Protein AF-U1YGW4-F1 (afdb_monomer_lite)

Secondary structure (DSSP, 8-state):
--------------PPPPP---HHHHHHHHHHHT--SPPTTTTTTTS---TTSPPPGGG--SHHHHHHHHHHHHHHT-HHHHHHHHHHHHHHHHHHT--

Radius of gyration: 28.54 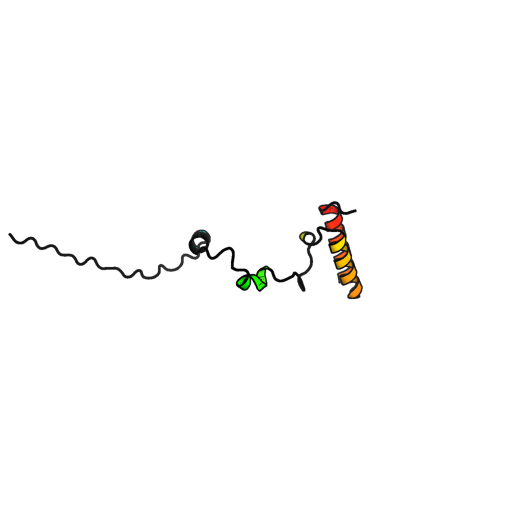Å; chains: 1; bounding box: 64×29×86 Å

pLDDT: mean 81.01, std 18.42, range [33.94, 97.5]

Structure (mmCIF, N/CA/C/O backbone):
data_AF-U1YGW4-F1
#
_entry.id   AF-U1YGW4-F1
#
loop_
_atom_site.group_PDB
_atom_site.id
_atom_site.type_symbol
_atom_site.label_atom_id
_atom_site.label_alt_id
_atom_site.label_comp_id
_atom_site.label_asym_id
_atom_site.label_entity_id
_atom_site.label_seq_id
_atom_site.pdbx_PDB_ins_code
_atom_site.Cartn_x
_atom_site.Cartn_y
_atom_site.Cartn_z
_atom_site.occupancy
_atom_site.B_iso_or_equiv
_atom_site.auth_seq_id
_atom_site.auth_comp_id
_atom_site.auth_asym_id
_atom_site.auth_atom_id
_atom_site.pdbx_PDB_model_num
ATOM 1 N N . MET A 1 1 ? 47.685 -12.733 -71.061 1.00 38.34 1 MET A N 1
ATOM 2 C CA . ME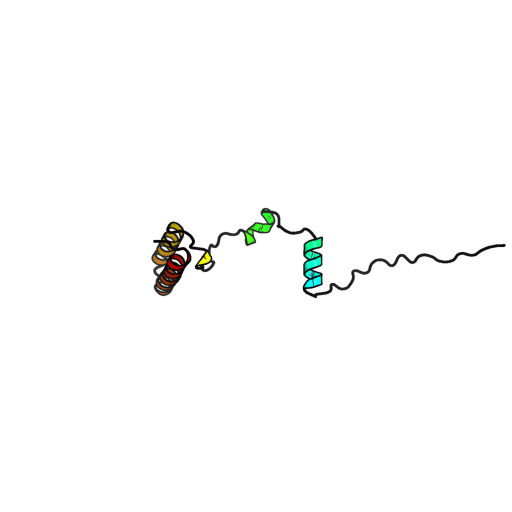T A 1 1 ? 47.969 -13.123 -69.661 1.00 38.34 1 MET A CA 1
ATOM 3 C C . MET A 1 1 ? 46.729 -12.770 -68.845 1.00 38.34 1 MET A C 1
ATOM 5 O O . MET A 1 1 ? 46.630 -11.671 -68.320 1.00 38.34 1 MET A O 1
ATOM 9 N N . ASN A 1 2 ? 45.718 -13.646 -68.852 1.00 33.94 2 ASN A N 1
ATOM 10 C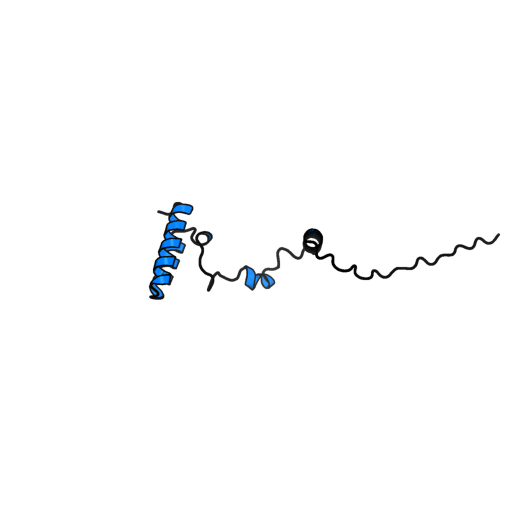 CA . ASN A 1 2 ? 44.358 -13.296 -68.420 1.00 33.94 2 ASN A CA 1
ATOM 11 C C . ASN A 1 2 ? 44.111 -13.850 -67.017 1.00 33.94 2 ASN A C 1
ATOM 13 O O . ASN A 1 2 ? 43.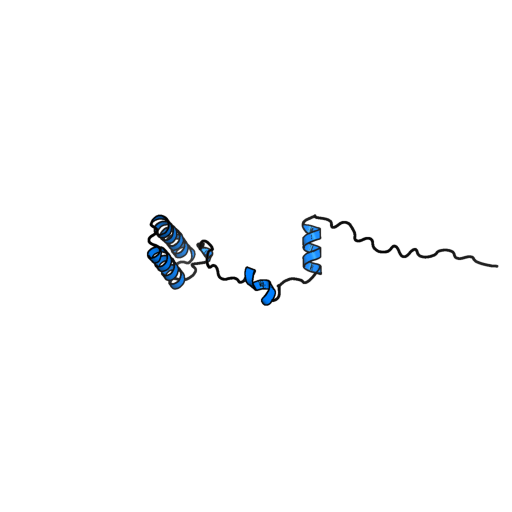817 -15.032 -66.846 1.00 33.94 2 ASN A O 1
ATOM 17 N N . LYS A 1 3 ? 44.270 -12.998 -66.001 1.00 44.91 3 LYS A N 1
ATOM 18 C CA . LYS A 1 3 ? 43.963 -13.361 -64.616 1.00 44.91 3 LYS A CA 1
ATOM 19 C C . LYS A 1 3 ? 42.447 -13.345 -64.414 1.00 44.91 3 LYS A C 1
ATOM 21 O O . LYS A 1 3 ? 41.847 -12.290 -64.242 1.00 44.91 3 LYS A O 1
ATOM 26 N N . LYS A 1 4 ? 41.850 -14.540 -64.409 1.00 43.91 4 LYS A N 1
ATOM 27 C CA . LYS A 1 4 ? 40.544 -14.799 -63.792 1.00 43.91 4 LYS A CA 1
ATOM 28 C C . LYS A 1 4 ? 40.610 -14.382 -62.319 1.00 43.91 4 LYS A C 1
ATOM 30 O O . LYS A 1 4 ? 41.463 -14.878 -61.588 1.00 43.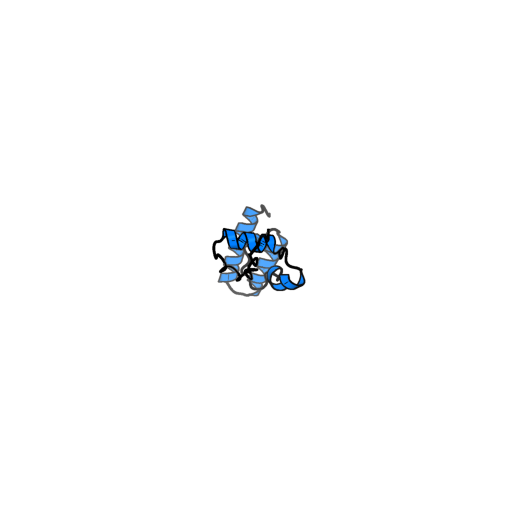91 4 LYS A O 1
ATOM 35 N N . LYS A 1 5 ? 39.684 -13.539 -61.870 1.00 43.88 5 LYS A N 1
ATOM 36 C CA . LYS A 1 5 ? 39.285 -13.493 -60.461 1.00 43.88 5 LYS A CA 1
ATOM 37 C C . LYS A 1 5 ? 37.794 -13.787 -60.384 1.00 43.88 5 LYS A C 1
ATOM 39 O O . LYS A 1 5 ? 36.961 -12.910 -60.565 1.00 43.88 5 LYS A O 1
ATOM 44 N N . ALA A 1 6 ? 37.495 -15.060 -60.149 1.00 44.00 6 ALA A N 1
ATOM 45 C CA . ALA A 1 6 ? 36.293 -15.438 -59.431 1.00 44.00 6 ALA A CA 1
ATOM 46 C C . ALA A 1 6 ? 36.443 -14.910 -57.997 1.00 44.00 6 ALA A C 1
ATOM 48 O O . ALA A 1 6 ? 37.502 -15.071 -57.396 1.00 44.00 6 ALA A O 1
ATOM 49 N N . ASN A 1 7 ? 35.432 -14.268 -57.438 1.00 41.34 7 ASN A N 1
ATOM 50 C CA . ASN A 1 7 ? 34.397 -15.007 -56.731 1.00 41.34 7 ASN A CA 1
ATOM 51 C C . ASN A 1 7 ? 33.367 -13.989 -56.247 1.00 41.34 7 ASN A C 1
ATOM 53 O O . ASN A 1 7 ? 33.682 -13.059 -55.507 1.00 41.34 7 ASN A O 1
ATOM 57 N N . THR A 1 8 ? 32.148 -14.169 -56.729 1.00 38.34 8 THR A N 1
ATOM 58 C CA . THR A 1 8 ? 30.918 -13.615 -56.182 1.00 38.34 8 THR A CA 1
ATOM 59 C C . THR A 1 8 ? 30.955 -13.713 -54.661 1.00 38.34 8 THR A C 1
ATOM 61 O O . THR A 1 8 ? 30.892 -14.808 -54.103 1.00 38.34 8 THR A O 1
ATOM 64 N N . SER A 1 9 ? 31.100 -12.564 -53.998 1.00 37.78 9 SER A N 1
ATOM 65 C CA . SER A 1 9 ? 30.853 -12.440 -52.567 1.00 37.78 9 SER A CA 1
ATOM 66 C C . SER A 1 9 ? 29.367 -12.696 -52.375 1.00 37.78 9 SER A C 1
ATOM 68 O O . SER A 1 9 ? 28.535 -11.821 -52.611 1.00 37.78 9 SER A O 1
ATOM 70 N N . THR A 1 10 ? 29.041 -13.949 -52.071 1.00 37.34 10 THR A N 1
ATOM 71 C CA . THR A 1 10 ? 27.727 -14.375 -51.620 1.00 37.34 10 THR A CA 1
ATOM 72 C C . THR A 1 10 ? 27.363 -13.499 -50.433 1.00 37.34 10 THR A C 1
ATOM 74 O O . THR A 1 10 ? 27.814 -13.738 -49.312 1.00 37.34 10 THR A O 1
ATOM 77 N N . GLN A 1 11 ? 26.567 -12.460 -50.693 1.00 41.75 11 GLN A N 1
ATOM 78 C CA . GLN A 1 11 ? 25.793 -11.779 -49.672 1.00 41.75 11 GLN A CA 1
ATOM 79 C C . GLN A 1 11 ? 24.892 -12.849 -49.061 1.00 41.75 11 GLN A C 1
ATOM 81 O O . GLN A 1 11 ? 23.827 -13.170 -49.582 1.00 41.75 11 GLN A O 1
ATOM 86 N N . LYS A 1 12 ? 25.370 -13.472 -47.981 1.00 44.19 12 LYS A N 1
ATOM 87 C CA . LYS A 1 12 ? 24.508 -14.199 -47.064 1.00 44.19 12 LYS A CA 1
ATOM 88 C C . LYS A 1 12 ? 23.569 -13.146 -46.495 1.00 44.19 12 LYS A C 1
ATOM 90 O O . LYS A 1 12 ? 23.977 -12.338 -45.668 1.00 44.19 12 LYS A O 1
ATOM 95 N N . THR A 1 13 ? 22.335 -13.136 -46.982 1.00 44.56 13 THR A N 1
ATOM 96 C CA . THR A 1 13 ? 21.192 -12.576 -46.264 1.00 44.56 13 THR A CA 1
ATOM 97 C C . THR A 1 13 ? 21.327 -12.957 -44.788 1.00 44.56 13 THR A C 1
ATOM 99 O O . THR A 1 13 ? 21.508 -14.152 -44.517 1.00 44.56 13 THR A O 1
ATOM 102 N N . PRO A 1 14 ? 21.296 -12.005 -43.838 1.00 50.69 14 PRO A N 1
ATOM 103 C CA . PRO A 1 14 ? 21.323 -12.356 -42.434 1.00 50.69 14 PRO A CA 1
ATOM 104 C C . PRO A 1 14 ? 19.994 -13.047 -42.142 1.00 50.69 14 PRO A C 1
ATOM 106 O O . PRO A 1 14 ? 18.952 -12.416 -42.007 1.00 50.69 14 PRO A O 1
ATOM 109 N N . VAL A 1 15 ? 20.020 -14.377 -42.119 1.00 52.66 15 VAL A N 1
ATOM 110 C CA . VAL A 1 15 ? 19.000 -15.155 -41.425 1.00 52.66 15 VAL A CA 1
ATOM 111 C C . VAL A 1 15 ? 18.972 -14.621 -39.993 1.00 52.66 15 VAL A C 1
ATOM 113 O O . VAL A 1 15 ? 20.046 -14.568 -39.382 1.00 52.66 15 VAL A O 1
ATOM 116 N N . PRO A 1 16 ? 17.820 -14.171 -39.461 1.00 57.66 16 PRO A N 1
ATOM 117 C CA . PRO A 1 16 ? 17.770 -13.715 -38.083 1.00 57.66 16 PRO A CA 1
ATOM 118 C C . PRO A 1 16 ? 18.258 -14.874 -37.217 1.00 57.66 16 PRO A C 1
ATOM 120 O O . PRO A 1 16 ? 17.708 -15.979 -37.262 1.00 57.66 16 PRO A O 1
ATOM 123 N N . ALA A 1 17 ? 19.376 -14.651 -36.524 1.00 64.06 17 ALA A N 1
ATOM 124 C CA . ALA A 1 17 ? 19.940 -15.630 -35.617 1.00 64.06 17 ALA A CA 1
ATOM 125 C C . ALA A 1 17 ? 18.841 -16.026 -34.629 1.00 64.06 17 ALA A C 1
ATOM 127 O O . ALA A 1 17 ? 18.122 -15.164 -34.123 1.00 64.06 17 ALA A O 1
ATOM 128 N N . LYS A 1 18 ? 18.678 -17.332 -34.394 1.00 68.00 18 LYS A N 1
ATOM 129 C CA . LYS A 1 18 ? 17.708 -17.837 -33.419 1.00 68.00 18 LYS A CA 1
ATOM 130 C C . LYS A 1 18 ? 17.930 -17.075 -32.103 1.00 68.00 18 LYS A C 1
ATOM 132 O O . LYS A 1 18 ? 19.068 -17.092 -31.623 1.00 68.00 18 LYS A O 1
ATOM 137 N N . PRO A 1 19 ? 16.908 -16.395 -31.552 1.00 67.38 19 PRO A N 1
ATOM 138 C CA . PRO A 1 19 ? 17.091 -15.581 -30.364 1.00 67.38 19 PRO A CA 1
ATOM 139 C C . PRO A 1 19 ? 17.656 -16.464 -29.255 1.00 67.38 19 PRO A C 1
ATOM 141 O O . PRO A 1 19 ? 17.137 -17.541 -28.949 1.00 67.38 19 PRO A O 1
ATOM 144 N N . SER A 1 20 ? 18.796 -16.044 -28.718 1.00 69.69 20 SER A N 1
ATOM 145 C CA . SER A 1 20 ? 19.409 -16.724 -27.588 1.00 69.69 20 SER A CA 1
ATOM 146 C C . SER A 1 20 ? 18.634 -16.300 -26.350 1.00 69.69 20 SER A C 1
ATOM 148 O O . SER A 1 20 ? 18.777 -15.176 -25.890 1.00 69.69 20 SER A O 1
ATOM 150 N N . HIS A 1 21 ? 17.803 -17.188 -25.807 1.00 79.94 21 HIS A N 1
ATOM 151 C CA . HIS A 1 21 ? 17.018 -16.929 -24.591 1.00 79.94 21 HIS A CA 1
ATOM 152 C C . HIS A 1 21 ? 17.866 -17.012 -23.309 1.00 79.94 21 HIS A C 1
ATOM 154 O O . HIS A 1 21 ? 17.394 -17.453 -22.264 1.00 79.94 21 HIS A O 1
ATOM 160 N N . THR A 1 22 ? 19.144 -16.644 -23.385 1.00 90.50 22 THR A N 1
ATOM 161 C CA . THR A 1 22 ? 19.983 -16.498 -22.198 1.00 90.50 22 THR A CA 1
ATOM 162 C C . THR A 1 22 ? 19.723 -15.120 -21.604 1.00 90.50 22 THR A C 1
ATOM 164 O O . THR A 1 22 ? 19.586 -14.143 -22.337 1.00 90.50 22 THR A O 1
ATOM 167 N N . LEU A 1 23 ? 19.672 -15.023 -20.273 1.00 90.38 23 LEU A N 1
ATOM 168 C CA . LEU A 1 23 ? 19.405 -13.759 -19.577 1.00 90.38 23 LEU A CA 1
ATOM 169 C C . LEU A 1 23 ? 20.326 -12.628 -20.066 1.00 90.38 23 LEU A C 1
ATOM 171 O O . LEU A 1 23 ? 19.864 -11.527 -20.331 1.00 90.38 23 LEU A O 1
ATOM 175 N N . ALA A 1 24 ? 21.616 -12.924 -20.248 1.00 91.50 24 ALA A N 1
ATOM 176 C CA . ALA A 1 24 ? 22.605 -11.955 -20.715 1.00 91.50 24 ALA A CA 1
ATOM 177 C C . ALA A 1 24 ? 22.331 -11.449 -22.142 1.00 91.50 24 ALA A C 1
ATOM 179 O O . ALA A 1 24 ? 22.488 -10.262 -22.404 1.00 91.50 24 ALA A O 1
ATOM 180 N N . ALA A 1 25 ? 21.909 -12.326 -23.059 1.00 89.19 25 ALA A N 1
ATOM 181 C CA . ALA A 1 25 ? 21.571 -11.912 -24.419 1.00 89.19 25 ALA A CA 1
ATOM 182 C C . ALA A 1 25 ? 20.275 -11.088 -24.455 1.00 89.19 25 ALA A C 1
ATOM 184 O O . ALA A 1 25 ? 20.210 -10.110 -25.189 1.00 89.19 25 ALA A O 1
ATOM 185 N N . LEU A 1 26 ? 19.280 -11.439 -23.631 1.00 90.12 26 LEU A N 1
ATOM 186 C CA . LEU A 1 26 ? 18.035 -10.674 -23.500 1.00 90.12 26 LEU A CA 1
ATOM 187 C C . LEU A 1 26 ? 18.278 -9.281 -22.896 1.00 90.12 26 LEU A C 1
ATOM 189 O O . LEU A 1 26 ? 17.710 -8.306 -23.370 1.00 90.12 26 LEU A O 1
ATOM 193 N N . LEU A 1 27 ? 19.151 -9.171 -21.888 1.00 89.00 27 LEU A N 1
ATOM 194 C CA . LEU A 1 27 ? 19.530 -7.883 -21.296 1.00 89.00 27 LEU A CA 1
ATOM 195 C C . LEU A 1 27 ? 20.279 -6.993 -22.295 1.00 89.00 27 LEU A C 1
ATOM 197 O O . LEU A 1 27 ? 19.936 -5.825 -22.434 1.00 89.00 27 LEU A O 1
ATOM 201 N N . ALA A 1 28 ? 21.247 -7.550 -23.029 1.00 89.50 28 ALA A N 1
ATOM 202 C CA . ALA A 1 28 ? 21.992 -6.803 -24.041 1.00 89.50 28 ALA A CA 1
ATOM 203 C C . ALA A 1 28 ? 21.090 -6.299 -25.183 1.00 89.50 28 ALA A C 1
ATOM 205 O O . ALA A 1 28 ? 21.293 -5.195 -25.681 1.00 89.50 28 ALA A O 1
ATOM 206 N N . ASP A 1 29 ? 20.088 -7.088 -25.583 1.00 86.38 29 ASP A N 1
ATOM 207 C CA . ASP A 1 29 ? 19.094 -6.686 -26.585 1.00 86.38 29 ASP A CA 1
ATOM 208 C C . ASP A 1 29 ? 18.205 -5.538 -26.075 1.00 86.38 29 ASP A C 1
ATOM 210 O O . ASP A 1 29 ? 17.999 -4.552 -26.780 1.00 86.38 29 ASP A O 1
ATOM 214 N N . VAL A 1 30 ? 17.762 -5.601 -24.813 1.00 86.81 30 VAL A N 1
ATOM 215 C CA . VAL A 1 30 ? 16.995 -4.518 -24.172 1.00 86.81 30 VAL A CA 1
ATOM 216 C C . VAL A 1 30 ? 17.825 -3.237 -24.058 1.00 86.81 30 VAL A C 1
ATOM 218 O O . VAL A 1 30 ? 17.337 -2.170 -24.428 1.00 86.81 30 VAL A O 1
ATOM 221 N N . GLU A 1 31 ? 19.077 -3.321 -23.607 1.00 86.44 31 GLU A N 1
ATOM 222 C CA . GLU A 1 31 ? 19.983 -2.166 -23.533 1.00 86.44 31 GLU A CA 1
ATOM 223 C C . GLU A 1 31 ? 20.232 -1.550 -24.917 1.00 86.44 31 GLU A C 1
ATOM 225 O O . GLU A 1 31 ? 20.182 -0.329 -25.071 1.00 86.44 31 GLU A O 1
ATOM 230 N N . ALA A 1 32 ? 20.438 -2.387 -25.938 1.00 87.62 32 ALA A N 1
ATOM 231 C CA . ALA A 1 32 ? 20.639 -1.939 -27.313 1.00 87.62 32 ALA A CA 1
ATOM 232 C C . ALA A 1 32 ? 19.372 -1.340 -27.943 1.00 87.62 32 ALA A C 1
ATOM 234 O O . ALA A 1 32 ? 19.477 -0.440 -28.777 1.00 87.62 32 ALA A O 1
ATOM 235 N N . SER A 1 33 ? 18.184 -1.812 -27.552 1.00 84.06 33 SER A N 1
ATOM 236 C CA . SER A 1 33 ? 16.906 -1.298 -28.056 1.00 84.06 33 SER A CA 1
ATOM 237 C C . SER A 1 33 ? 16.635 0.148 -27.634 1.00 84.06 33 SER A C 1
ATOM 239 O O . SER A 1 33 ? 15.871 0.843 -28.301 1.00 84.06 33 SER A O 1
ATOM 241 N N . GLY A 1 34 ? 17.235 0.602 -26.524 1.00 79.75 34 GLY A N 1
ATOM 242 C CA . GLY A 1 34 ? 16.972 1.924 -25.955 1.00 79.75 34 GLY A CA 1
ATOM 243 C C . GLY A 1 34 ? 15.506 2.140 -25.558 1.00 79.75 34 GLY A C 1
ATOM 244 O O . GLY A 1 34 ? 15.098 3.278 -25.355 1.00 79.75 34 GLY A O 1
ATOM 245 N N . ALA A 1 35 ? 14.713 1.066 -25.451 1.00 81.69 35 ALA A N 1
ATOM 246 C CA . ALA A 1 35 ? 13.275 1.120 -25.197 1.00 81.69 35 ALA A CA 1
ATOM 247 C C . ALA A 1 35 ? 12.914 1.604 -23.779 1.00 81.69 35 ALA A C 1
ATOM 249 O O . ALA A 1 35 ? 11.741 1.820 -23.487 1.00 81.69 35 ALA A O 1
ATOM 250 N N . TYR A 1 36 ? 13.905 1.777 -22.894 1.00 79.44 36 TYR A N 1
ATOM 251 C CA . TYR A 1 36 ? 13.706 2.250 -21.528 1.00 79.44 36 TYR A CA 1
ATOM 252 C C . TYR A 1 36 ? 14.483 3.547 -21.232 1.00 79.44 36 TYR A C 1
ATOM 254 O O . TYR A 1 36 ? 15.643 3.669 -21.630 1.00 79.44 36 TYR A O 1
ATOM 262 N N . PRO A 1 37 ? 13.889 4.484 -20.464 1.00 81.94 37 PRO A N 1
ATOM 263 C CA . PRO A 1 37 ? 12.559 4.385 -19.859 1.00 81.94 37 PRO A CA 1
ATOM 264 C C . PRO A 1 37 ? 11.436 4.539 -20.897 1.00 81.94 37 PRO A C 1
ATOM 266 O O . PRO A 1 37 ? 11.550 5.337 -21.822 1.00 81.94 37 PRO A O 1
ATOM 269 N N . LEU A 1 38 ? 10.355 3.776 -20.714 1.00 85.56 38 LEU A N 1
ATOM 270 C CA . LEU A 1 38 ? 9.165 3.856 -21.565 1.00 85.56 38 LEU A CA 1
ATOM 271 C C . LEU A 1 38 ? 8.586 5.285 -21.550 1.00 85.56 38 LEU A C 1
ATOM 273 O O . LEU A 1 38 ? 8.686 5.968 -20.519 1.00 85.56 38 LEU A O 1
ATOM 277 N N . PRO A 1 39 ? 7.978 5.750 -22.654 1.00 87.12 39 PRO A N 1
ATOM 278 C CA . PRO A 1 39 ? 7.289 7.034 -22.675 1.00 87.12 39 PRO A CA 1
ATOM 279 C C . PRO A 1 39 ? 6.080 7.021 -21.715 1.00 87.12 39 PRO A C 1
ATOM 281 O O . PRO A 1 39 ? 5.519 5.951 -21.464 1.00 87.12 39 PRO A O 1
ATOM 284 N N . PRO A 1 40 ? 5.670 8.177 -21.152 1.00 82.50 40 PRO A N 1
ATOM 285 C CA . PRO A 1 40 ? 4.590 8.258 -20.161 1.00 82.50 40 PRO A CA 1
ATOM 286 C C . PRO A 1 40 ? 3.288 7.569 -20.588 1.00 82.50 40 PRO A C 1
ATOM 288 O O . PRO A 1 40 ? 2.621 6.947 -19.768 1.00 82.50 40 PRO A O 1
ATOM 291 N N . GLU A 1 41 ? 2.953 7.633 -21.875 1.00 84.81 41 GLU A N 1
ATOM 292 C CA . GLU A 1 41 ? 1.747 7.039 -22.453 1.00 84.81 41 GLU A CA 1
ATOM 293 C C . GLU A 1 41 ? 1.768 5.502 -22.386 1.00 84.81 41 GLU A C 1
ATOM 295 O O . GLU A 1 41 ? 0.743 4.869 -22.152 1.00 84.81 41 GLU A O 1
ATOM 300 N N . GLU A 1 42 ? 2.942 4.885 -22.533 1.00 87.81 42 GLU A N 1
ATOM 301 C CA . GLU A 1 42 ? 3.122 3.428 -22.425 1.00 87.81 42 GLU A CA 1
ATOM 302 C C . GLU A 1 42 ? 3.334 2.975 -20.976 1.00 87.81 42 GLU A C 1
ATOM 304 O O . GLU A 1 42 ? 3.288 1.781 -20.663 1.00 87.81 42 GLU A O 1
ATOM 309 N N . ARG A 1 43 ? 3.541 3.933 -20.069 1.00 88.69 43 ARG A N 1
ATOM 310 C CA . ARG A 1 43 ? 3.701 3.692 -18.638 1.00 88.69 43 ARG A CA 1
ATOM 311 C C . ARG A 1 43 ? 2.398 3.760 -17.860 1.00 88.69 43 ARG A C 1
ATOM 313 O O . ARG A 1 43 ? 2.455 3.577 -16.652 1.00 88.69 43 ARG A O 1
ATOM 320 N N . GLU A 1 44 ? 1.238 3.927 -18.497 1.00 81.25 44 GLU A N 1
ATOM 321 C CA . GLU A 1 44 ? -0.049 4.039 -17.790 1.00 81.25 44 GLU A CA 1
ATOM 322 C C . GLU A 1 44 ? -0.264 2.912 -16.762 1.00 81.25 44 GLU A C 1
ATOM 324 O O . GLU A 1 44 ? -0.677 3.178 -15.641 1.00 81.25 44 GLU A O 1
ATOM 329 N N . TRP A 1 45 ? 0.099 1.665 -17.088 1.00 79.81 45 TRP A N 1
ATOM 330 C CA . TRP A 1 45 ? -0.016 0.518 -16.171 1.00 79.81 45 TRP A CA 1
ATOM 331 C C . TRP A 1 45 ? 1.087 0.442 -15.105 1.00 79.81 45 TRP A C 1
ATOM 333 O O . TRP A 1 45 ? 0.874 -0.121 -14.027 1.00 79.81 45 TRP A O 1
ATOM 343 N N . VAL A 1 46 ? 2.269 0.981 -15.414 1.00 82.75 46 VAL A N 1
ATOM 344 C CA . VAL A 1 46 ? 3.432 1.025 -14.513 1.00 82.75 46 VAL A CA 1
ATOM 345 C C . VAL A 1 46 ? 3.249 2.126 -13.471 1.00 82.75 46 VAL A C 1
ATOM 347 O O . VAL A 1 46 ? 3.480 1.893 -12.290 1.00 82.75 46 VAL A O 1
ATOM 350 N N . ASP A 1 47 ? 2.779 3.291 -13.910 1.00 84.69 47 ASP A N 1
ATOM 351 C CA . ASP A 1 47 ? 2.493 4.465 -13.087 1.00 84.69 47 ASP A CA 1
ATOM 352 C C . ASP A 1 47 ? 1.036 4.464 -12.574 1.00 84.69 47 ASP A C 1
ATOM 354 O O . ASP A 1 47 ? 0.608 5.404 -11.899 1.00 84.69 47 ASP A O 1
ATOM 358 N N . ALA A 1 48 ? 0.267 3.405 -12.870 1.00 82.00 48 ALA A N 1
ATOM 359 C CA . ALA A 1 48 ? -1.098 3.246 -12.391 1.00 82.00 48 ALA A CA 1
ATOM 360 C C . ALA A 1 48 ? -1.130 3.321 -10.857 1.00 82.00 48 ALA A C 1
ATOM 362 O O . ALA A 1 48 ? -0.361 2.608 -10.194 1.00 82.00 48 ALA A O 1
ATOM 363 N N . PRO A 1 49 ? -2.056 4.113 -10.283 1.00 70.69 49 PRO A N 1
ATOM 364 C CA . PRO A 1 49 ? -2.170 4.262 -8.841 1.00 70.69 49 PRO A CA 1
ATOM 365 C C . PRO A 1 49 ? -2.363 2.898 -8.174 1.00 70.69 49 PRO A C 1
ATOM 367 O O . PRO A 1 49 ? -2.937 1.976 -8.754 1.00 70.69 49 PRO A O 1
ATOM 370 N N . ALA A 1 50 ? -1.912 2.762 -6.927 1.00 70.81 50 ALA A N 1
ATOM 371 C CA . ALA A 1 50 ? -1.984 1.511 -6.168 1.00 70.81 50 ALA A CA 1
ATOM 372 C C . ALA A 1 50 ? -3.420 1.061 -5.803 1.00 70.81 50 ALA A C 1
ATOM 374 O O . ALA A 1 50 ? -3.598 0.173 -4.978 1.00 70.81 50 ALA A O 1
ATOM 375 N N . VAL A 1 51 ? -4.455 1.647 -6.414 1.00 66.75 51 VAL A N 1
ATOM 376 C CA . VAL A 1 51 ? -5.858 1.281 -6.200 1.00 66.75 51 VAL A CA 1
ATOM 377 C C . VAL A 1 51 ? -6.056 -0.206 -6.508 1.00 66.75 51 VAL A C 1
ATOM 379 O O . VAL A 1 51 ? -5.774 -0.664 -7.613 1.00 66.75 51 VAL A O 1
ATOM 382 N N . GLY A 1 52 ? -6.539 -0.960 -5.516 1.00 68.69 52 GLY A N 1
ATOM 383 C CA . GLY A 1 52 ? -6.764 -2.407 -5.619 1.00 68.69 52 GLY A CA 1
ATOM 384 C C . GLY A 1 52 ? -5.517 -3.275 -5.416 1.00 68.69 52 GLY A C 1
ATOM 385 O O . GLY A 1 52 ? -5.608 -4.492 -5.561 1.00 68.69 52 GLY A O 1
ATOM 386 N N . ARG A 1 53 ? -4.364 -2.679 -5.086 1.00 76.38 53 ARG A N 1
ATOM 387 C CA . ARG A 1 53 ? -3.178 -3.400 -4.608 1.00 76.38 53 ARG A CA 1
ATOM 388 C C . ARG A 1 53 ? -3.195 -3.395 -3.078 1.00 76.38 53 ARG A C 1
ATOM 390 O O . ARG A 1 53 ? -3.545 -2.380 -2.479 1.00 76.38 53 ARG A O 1
ATOM 397 N N . GLU A 1 54 ? -2.810 -4.510 -2.461 1.00 78.31 54 GLU A N 1
ATOM 398 C CA . GLU A 1 54 ? -2.570 -4.549 -1.013 1.00 78.31 54 GLU A CA 1
ATOM 399 C C . GLU A 1 54 ? -1.464 -3.544 -0.673 1.00 78.31 54 GLU A C 1
ATOM 401 O O . GLU A 1 54 ? -0.386 -3.586 -1.273 1.00 78.31 54 GLU A O 1
ATOM 406 N N . LEU A 1 55 ? -1.741 -2.620 0.249 1.00 82.94 55 LEU A N 1
ATOM 407 C CA . LEU A 1 55 ? -0.767 -1.610 0.657 1.00 82.94 55 LEU A CA 1
ATOM 408 C C . LEU A 1 55 ? 0.302 -2.246 1.541 1.00 82.94 55 LEU A C 1
ATOM 410 O O . LEU A 1 55 ? -0.003 -2.888 2.548 1.00 82.94 55 LEU A O 1
ATOM 414 N N . LEU A 1 56 ? 1.565 -2.039 1.173 1.00 86.69 56 LEU A N 1
ATOM 415 C CA . LEU A 1 56 ? 2.703 -2.545 1.923 1.00 86.69 56 LEU A CA 1
ATOM 416 C C . LEU A 1 56 ? 3.208 -1.498 2.912 1.00 86.69 56 LEU A C 1
ATOM 418 O O . LEU A 1 56 ? 2.883 -0.311 2.850 1.00 86.69 56 LEU A O 1
ATOM 422 N N . VAL A 1 57 ? 4.077 -1.940 3.822 1.00 90.88 57 VAL A N 1
ATOM 423 C CA . VAL A 1 57 ? 4.770 -1.043 4.752 1.00 90.88 57 VAL A CA 1
ATOM 424 C C . VAL A 1 57 ? 5.492 0.066 3.981 1.00 90.88 57 VAL A C 1
ATOM 426 O O . VAL A 1 57 ? 5.463 1.217 4.405 1.00 90.88 57 VAL A O 1
ATOM 429 N N . GLU A 1 58 ? 6.100 -0.266 2.841 1.00 89.12 58 GLU A N 1
ATOM 430 C CA . GLU A 1 58 ? 6.859 0.639 1.977 1.00 89.12 58 GLU A CA 1
ATOM 431 C C . GLU A 1 58 ? 6.062 1.838 1.448 1.00 89.12 58 GLU A C 1
ATOM 433 O O . GLU A 1 58 ? 6.660 2.887 1.185 1.00 89.12 58 GLU A O 1
ATOM 438 N N . ASP A 1 59 ? 4.741 1.693 1.337 1.00 88.12 59 ASP A N 1
ATOM 439 C CA . ASP A 1 59 ? 3.827 2.703 0.802 1.00 88.12 59 ASP A CA 1
ATOM 440 C C . ASP A 1 59 ? 3.367 3.709 1.880 1.00 88.12 59 ASP A C 1
ATOM 442 O O . ASP A 1 59 ? 2.857 4.786 1.571 1.00 88.12 59 ASP A O 1
ATOM 446 N N . LEU A 1 60 ? 3.590 3.406 3.167 1.00 93.00 60 LEU A N 1
ATOM 447 C CA . LEU A 1 60 ? 3.099 4.172 4.322 1.00 93.00 60 LEU A CA 1
ATOM 448 C C . LEU A 1 60 ? 4.188 5.047 4.970 1.00 93.00 60 LEU A C 1
ATOM 450 O O . LEU A 1 60 ? 4.453 4.982 6.172 1.00 93.00 60 LEU A O 1
ATOM 454 N N . GLN A 1 61 ? 4.834 5.892 4.167 1.00 94.19 61 GLN A N 1
ATOM 455 C CA . GLN A 1 61 ? 6.005 6.685 4.586 1.00 94.19 61 GLN A CA 1
ATOM 456 C C . GLN A 1 61 ? 5.665 7.964 5.368 1.00 94.19 61 GLN A C 1
ATOM 458 O O . GLN A 1 61 ? 6.565 8.675 5.820 1.00 94.19 61 GLN A O 1
ATOM 463 N N . SER A 1 62 ? 4.380 8.284 5.529 1.00 94.44 62 SER A N 1
ATOM 464 C CA . SER A 1 62 ? 3.911 9.490 6.211 1.00 94.44 62 SER A CA 1
ATOM 465 C C . SER A 1 62 ? 2.747 9.192 7.158 1.00 94.44 62 SER A C 1
ATOM 467 O O . SER A 1 62 ? 2.001 8.228 6.982 1.00 94.44 62 SER A O 1
ATOM 469 N N . ALA A 1 63 ? 2.573 10.046 8.172 1.00 95.19 63 ALA A N 1
ATOM 470 C CA . ALA A 1 63 ? 1.447 9.940 9.102 1.00 95.19 63 ALA A CA 1
ATOM 471 C C . ALA A 1 63 ? 0.095 10.096 8.386 1.00 95.19 63 ALA A C 1
ATOM 473 O O . ALA A 1 63 ? -0.859 9.401 8.720 1.00 95.19 63 ALA A O 1
ATOM 474 N N . GLU A 1 64 ? 0.028 10.961 7.372 1.00 95.19 64 GLU A N 1
ATOM 475 C CA . GLU A 1 64 ? -1.168 11.149 6.548 1.00 95.19 64 GLU A CA 1
ATOM 476 C C . GLU A 1 64 ? -1.538 9.869 5.790 1.00 95.19 64 GLU A C 1
ATOM 478 O O . GLU A 1 64 ? -2.688 9.442 5.856 1.00 95.19 64 GLU A O 1
ATOM 483 N N . ALA A 1 65 ? -0.565 9.211 5.148 1.00 93.50 65 ALA A N 1
ATOM 484 C CA . ALA A 1 65 ? -0.794 7.954 4.438 1.00 93.50 65 ALA A CA 1
ATOM 485 C C . ALA A 1 65 ? -1.290 6.853 5.388 1.00 93.50 65 ALA A C 1
ATOM 487 O O . ALA A 1 65 ? -2.240 6.138 5.072 1.00 93.50 65 ALA A O 1
ATOM 488 N N . ILE A 1 66 ? -0.707 6.766 6.589 1.00 94.75 66 ILE A N 1
ATOM 489 C CA . ILE A 1 66 ? -1.152 5.828 7.627 1.00 94.75 66 ILE A CA 1
ATOM 490 C C . ILE A 1 66 ? -2.597 6.120 8.054 1.00 94.75 66 ILE A C 1
ATOM 492 O O . ILE A 1 66 ? -3.402 5.199 8.171 1.00 94.75 66 ILE A O 1
ATOM 496 N N . HIS A 1 67 ? -2.945 7.388 8.281 1.00 96.00 67 HIS A N 1
ATOM 497 C CA . HIS A 1 67 ? -4.303 7.774 8.669 1.00 96.00 67 HIS A CA 1
ATOM 498 C C . HIS A 1 67 ? -5.320 7.490 7.562 1.00 96.00 67 HIS A C 1
ATOM 500 O O . HIS A 1 67 ? -6.387 6.949 7.846 1.00 96.00 67 HIS A O 1
ATOM 506 N N . ALA A 1 68 ? -4.991 7.813 6.310 1.00 94.00 68 ALA A N 1
ATOM 507 C CA . ALA A 1 68 ? -5.846 7.535 5.163 1.00 94.00 68 ALA A CA 1
ATOM 508 C C . ALA A 1 68 ? -6.092 6.028 4.993 1.00 94.00 68 ALA A C 1
ATOM 510 O O . ALA A 1 68 ? -7.227 5.614 4.762 1.00 94.00 68 ALA A O 1
ATOM 511 N N . TYR A 1 69 ? -5.053 5.207 5.170 1.00 92.88 69 TYR A N 1
ATOM 512 C CA . TYR A 1 69 ? -5.164 3.753 5.086 1.00 92.88 69 TYR A CA 1
ATOM 513 C C . TYR A 1 69 ? -6.053 3.166 6.188 1.00 92.88 69 TYR A C 1
ATOM 515 O O . TYR A 1 69 ? -6.967 2.396 5.897 1.00 92.88 69 TYR A O 1
ATOM 523 N N . LEU A 1 70 ? -5.852 3.582 7.444 1.00 95.38 70 LEU A N 1
ATOM 524 C CA . LEU A 1 70 ?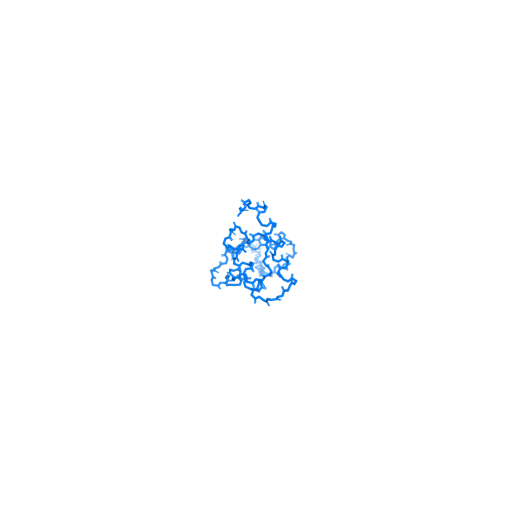 -6.687 3.131 8.561 1.00 95.38 70 LEU A CA 1
ATOM 525 C C . LEU A 1 70 ? -8.147 3.573 8.398 1.00 95.38 70 LEU A C 1
ATOM 527 O O . LEU A 1 70 ? -9.048 2.768 8.607 1.00 95.38 70 LEU A O 1
ATOM 531 N N . ALA A 1 71 ? -8.389 4.815 7.966 1.00 95.56 71 ALA A N 1
ATOM 532 C CA . ALA A 1 71 ? -9.739 5.312 7.706 1.00 95.56 71 ALA A CA 1
ATOM 533 C C . ALA A 1 71 ? -10.430 4.539 6.570 1.00 95.56 71 ALA A C 1
ATOM 535 O O . ALA A 1 71 ? -11.618 4.231 6.661 1.00 95.56 71 ALA A O 1
ATOM 536 N N . HIS A 1 72 ? -9.688 4.192 5.514 1.00 92.75 72 HIS A N 1
ATOM 537 C CA . HIS A 1 72 ? -10.198 3.347 4.441 1.00 92.75 72 HIS A CA 1
ATOM 538 C C . HIS A 1 72 ? -10.555 1.947 4.955 1.00 92.75 72 HIS A C 1
ATOM 540 O O . HIS A 1 72 ? -11.648 1.467 4.661 1.00 92.75 72 HIS A O 1
ATOM 546 N N . ALA A 1 73 ? -9.691 1.330 5.767 1.00 93.44 73 ALA A N 1
ATOM 547 C CA . ALA A 1 73 ? -9.956 0.027 6.367 1.00 93.44 73 ALA A CA 1
ATOM 548 C C . ALA A 1 73 ? -11.195 0.048 7.270 1.00 93.44 73 ALA A C 1
ATOM 550 O O . ALA A 1 73 ? -12.077 -0.795 7.122 1.00 93.44 73 ALA A O 1
ATOM 551 N N . GLU A 1 74 ? -11.327 1.050 8.138 1.00 94.81 74 GLU A N 1
ATOM 552 C CA . GLU A 1 74 ? -12.503 1.215 8.999 1.00 94.81 74 GLU A CA 1
ATOM 553 C C . GLU A 1 74 ? -13.796 1.413 8.196 1.00 94.81 74 GLU A C 1
ATOM 555 O O . GLU A 1 74 ? -14.827 0.835 8.541 1.00 94.81 74 GLU A O 1
ATOM 560 N N . ALA A 1 75 ? -13.743 2.156 7.085 1.00 96.19 75 ALA A N 1
ATOM 561 C CA . ALA A 1 75 ? -14.893 2.365 6.208 1.00 96.19 75 ALA A CA 1
ATOM 562 C C . ALA A 1 75 ? -15.394 1.075 5.532 1.00 96.19 75 ALA A C 1
ATOM 564 O O . ALA A 1 75 ? -16.563 1.010 5.149 1.00 96.19 75 ALA A O 1
ATOM 565 N N . THR A 1 76 ? -14.547 0.047 5.395 1.00 93.00 76 THR A N 1
ATOM 566 C CA . THR A 1 76 ? -14.972 -1.253 4.845 1.00 93.00 76 THR A CA 1
ATOM 567 C C . THR A 1 76 ? -15.854 -2.051 5.807 1.00 93.00 76 THR A C 1
ATOM 569 O O . THR A 1 76 ? -16.661 -2.864 5.361 1.00 93.00 76 THR A O 1
ATOM 572 N N . GLY A 1 77 ? -15.702 -1.845 7.121 1.00 94.19 77 GLY A N 1
ATOM 573 C CA . GLY A 1 77 ? -16.328 -2.676 8.153 1.00 94.19 77 GLY A CA 1
ATOM 574 C C . GLY A 1 77 ? -15.794 -4.115 8.238 1.00 94.19 77 GLY A C 1
ATOM 575 O O . GLY A 1 77 ? -16.319 -4.903 9.026 1.00 94.19 77 GLY A O 1
ATOM 576 N N . ASP A 1 78 ? -14.766 -4.474 7.462 1.00 95.62 78 ASP A N 1
ATOM 577 C CA . ASP A 1 78 ? -14.136 -5.792 7.505 1.00 95.62 78 ASP A CA 1
ATOM 578 C C . ASP A 1 78 ? -13.118 -5.854 8.651 1.00 95.62 78 ASP A C 1
ATOM 580 O O . ASP A 1 78 ? -12.057 -5.232 8.620 1.00 95.62 78 ASP A O 1
ATOM 584 N N . VAL A 1 79 ? -13.445 -6.637 9.679 1.00 96.81 79 VAL A N 1
ATOM 585 C CA . VAL A 1 79 ? -12.614 -6.785 10.880 1.00 96.81 79 VAL A CA 1
ATOM 586 C C . VAL A 1 79 ? -11.238 -7.371 10.557 1.00 96.81 79 VAL A C 1
ATOM 588 O O . VAL A 1 79 ? -10.249 -6.932 11.141 1.00 96.81 79 VAL A O 1
ATOM 591 N N . ALA A 1 80 ? -11.146 -8.330 9.633 1.00 95.44 80 ALA A N 1
ATOM 592 C CA . ALA A 1 80 ? -9.867 -8.933 9.271 1.00 95.44 80 ALA A CA 1
ATOM 593 C C . ALA A 1 80 ? -8.968 -7.914 8.560 1.00 95.44 80 ALA A C 1
ATOM 595 O O . ALA A 1 80 ? -7.776 -7.822 8.859 1.00 95.44 80 ALA A O 1
ATOM 596 N N . TYR A 1 81 ? -9.556 -7.098 7.683 1.00 92.19 81 TYR A N 1
ATOM 597 C CA . TYR A 1 81 ? -8.836 -6.029 6.998 1.00 92.19 81 TYR A CA 1
ATOM 598 C C . TYR A 1 81 ? -8.412 -4.904 7.949 1.00 92.19 81 TYR A C 1
ATOM 600 O O . TYR A 1 81 ? -7.284 -4.426 7.867 1.00 92.19 81 TYR A O 1
ATOM 608 N N . ILE A 1 82 ? -9.263 -4.518 8.904 1.00 95.38 82 ILE A N 1
ATOM 609 C CA . ILE A 1 82 ? -8.939 -3.496 9.913 1.00 95.38 82 ILE A CA 1
ATOM 610 C C . ILE A 1 82 ? -7.751 -3.928 10.780 1.00 95.38 82 ILE A C 1
ATOM 612 O O . ILE A 1 82 ? -6.845 -3.129 11.027 1.00 95.38 82 ILE A O 1
ATOM 616 N N . GLU A 1 83 ? -7.725 -5.182 11.233 1.00 97.00 83 GLU A N 1
ATOM 617 C CA . GLU A 1 83 ? -6.608 -5.702 12.026 1.00 97.00 83 GLU A CA 1
ATOM 618 C C . GLU A 1 83 ? -5.321 -5.788 11.199 1.00 97.00 83 GLU A C 1
ATOM 620 O O . GLU A 1 83 ? -4.266 -5.340 11.657 1.00 97.00 83 GLU A O 1
ATOM 625 N N . HIS A 1 84 ? -5.410 -6.259 9.952 1.00 94.75 84 HIS A N 1
ATOM 626 C CA . HIS A 1 84 ? -4.262 -6.272 9.048 1.00 94.75 84 HIS A CA 1
ATOM 627 C C . HIS A 1 84 ? -3.724 -4.855 8.785 1.00 94.75 84 HIS A C 1
ATOM 629 O O . HIS A 1 84 ? -2.519 -4.608 8.866 1.00 94.75 84 HIS A O 1
ATOM 635 N N . ALA A 1 85 ? -4.611 -3.884 8.566 1.00 94.81 85 ALA A N 1
ATOM 636 C CA . ALA A 1 85 ? -4.237 -2.493 8.354 1.00 94.81 85 ALA A CA 1
ATOM 637 C C . ALA A 1 85 ? -3.523 -1.888 9.574 1.00 94.81 85 ALA A C 1
ATOM 639 O O . ALA A 1 85 ? -2.539 -1.160 9.422 1.00 94.81 85 ALA A O 1
ATOM 640 N N . ARG A 1 86 ? -3.965 -2.227 10.794 1.00 96.69 86 ARG A N 1
ATOM 641 C CA . ARG A 1 86 ? -3.307 -1.817 12.048 1.00 96.69 86 ARG A CA 1
ATOM 642 C C . ARG A 1 86 ? -1.915 -2.415 12.196 1.00 96.69 86 ARG A C 1
ATOM 644 O O . ARG A 1 86 ? -1.002 -1.703 12.620 1.00 96.69 86 ARG A O 1
ATOM 651 N N . GLU A 1 87 ? -1.741 -3.684 11.838 1.00 97.19 87 GLU A N 1
ATOM 652 C CA . GLU A 1 87 ? -0.438 -4.347 11.859 1.00 97.19 87 GLU A CA 1
ATOM 653 C C . GLU A 1 87 ? 0.552 -3.641 10.923 1.00 97.19 87 GLU A C 1
ATOM 655 O O . GLU A 1 87 ? 1.620 -3.201 11.363 1.00 97.19 87 GLU A O 1
ATOM 660 N N . ILE A 1 88 ? 0.173 -3.463 9.655 1.00 95.50 88 ILE A N 1
ATOM 661 C CA . ILE A 1 88 ? 1.007 -2.809 8.639 1.00 95.50 88 ILE A CA 1
ATOM 662 C C . ILE A 1 88 ? 1.317 -1.356 9.036 1.00 95.50 88 ILE A C 1
ATOM 664 O O . ILE A 1 88 ? 2.469 -0.922 8.956 1.00 95.50 88 ILE A O 1
ATOM 668 N N . ALA A 1 89 ? 0.335 -0.620 9.569 1.00 95.75 89 ALA A N 1
ATOM 669 C CA . ALA A 1 89 ? 0.540 0.727 10.101 1.00 95.75 89 ALA A CA 1
ATOM 670 C C . ALA A 1 89 ? 1.532 0.755 11.277 1.00 95.75 89 ALA A C 1
ATOM 672 O O . ALA A 1 89 ? 2.377 1.650 11.352 1.00 95.75 89 ALA A O 1
ATOM 673 N N . GLY A 1 90 ? 1.466 -0.216 12.193 1.00 97.19 90 GLY A N 1
ATOM 674 C CA . GLY A 1 90 ? 2.415 -0.345 13.300 1.00 97.19 90 GLY A CA 1
ATOM 675 C C . GLY A 1 90 ? 3.846 -0.576 12.810 1.00 97.19 90 GLY A C 1
ATOM 676 O O . GLY A 1 90 ? 4.776 0.099 13.261 1.00 97.19 90 GLY A O 1
ATOM 677 N N . GLN A 1 91 ? 4.021 -1.465 11.832 1.00 97.38 91 GLN A N 1
ATOM 678 C CA . GLN A 1 91 ? 5.321 -1.728 11.211 1.00 97.38 91 GLN A CA 1
ATOM 679 C C . GLN A 1 91 ? 5.872 -0.488 10.490 1.00 97.38 91 GLN A C 1
ATOM 681 O O . GLN A 1 91 ? 7.047 -0.150 10.660 1.00 97.38 91 GLN A O 1
ATOM 686 N N . ALA A 1 92 ? 5.028 0.238 9.753 1.00 96.62 92 ALA A N 1
ATOM 687 C CA . ALA A 1 92 ? 5.407 1.477 9.076 1.00 96.62 92 ALA A CA 1
ATOM 688 C C . ALA A 1 92 ? 5.855 2.564 10.060 1.00 96.62 92 ALA A C 1
ATOM 690 O O . ALA A 1 92 ? 6.910 3.174 9.866 1.00 96.62 92 ALA A O 1
ATOM 691 N N . LYS A 1 93 ? 5.130 2.750 11.171 1.00 96.44 93 LYS A N 1
ATOM 692 C CA . LYS A 1 93 ? 5.525 3.696 12.227 1.00 96.44 93 LYS A CA 1
ATOM 693 C C . LYS A 1 93 ? 6.907 3.387 12.794 1.00 96.44 93 LYS A C 1
ATOM 695 O O . LYS A 1 93 ? 7.722 4.297 12.938 1.00 96.44 93 LYS A O 1
ATOM 700 N N . ILE A 1 94 ? 7.196 2.111 13.060 1.00 97.50 94 ILE A N 1
ATOM 701 C CA . ILE A 1 94 ? 8.510 1.671 13.550 1.00 97.50 94 ILE A CA 1
ATOM 702 C C . ILE A 1 94 ? 9.593 1.930 12.496 1.00 97.50 94 ILE A C 1
ATOM 704 O O . ILE A 1 94 ? 10.623 2.534 12.806 1.00 97.50 94 ILE A O 1
ATOM 708 N N . ARG A 1 95 ? 9.358 1.508 11.248 1.00 97.06 95 ARG A N 1
ATOM 709 C CA . ARG A 1 95 ? 10.329 1.602 10.150 1.00 97.06 95 ARG A CA 1
ATOM 710 C C . ARG A 1 95 ? 10.694 3.045 9.813 1.00 97.06 95 ARG A C 1
ATOM 712 O O . ARG A 1 95 ? 11.876 3.360 9.688 1.00 97.06 95 ARG A O 1
ATOM 719 N N . TYR A 1 96 ? 9.696 3.917 9.700 1.00 95.81 96 TYR A N 1
ATOM 720 C CA . TYR A 1 96 ? 9.869 5.314 9.293 1.00 95.81 96 TYR A CA 1
ATOM 721 C C . TYR A 1 96 ? 9.964 6.290 10.471 1.00 95.81 96 TYR A C 1
ATOM 723 O O . TYR A 1 96 ? 10.084 7.495 10.262 1.00 95.81 96 TYR A O 1
ATOM 731 N N . ARG A 1 97 ? 9.961 5.785 11.715 1.00 95.88 97 ARG A N 1
ATOM 732 C CA . ARG A 1 97 ? 10.013 6.581 12.957 1.00 95.88 97 ARG A CA 1
ATOM 733 C C . ARG A 1 97 ? 8.926 7.661 13.023 1.00 95.88 97 ARG A C 1
ATOM 735 O O . ARG A 1 97 ? 9.171 8.779 13.483 1.00 95.88 97 ARG A O 1
ATOM 742 N N . ILE A 1 98 ? 7.729 7.312 12.564 1.00 91.81 98 ILE A N 1
ATOM 743 C CA . ILE A 1 98 ? 6.550 8.179 12.594 1.00 91.81 98 ILE A CA 1
ATOM 744 C C . ILE A 1 98 ? 5.938 8.084 13.995 1.00 91.81 98 ILE A C 1
ATOM 746 O O . ILE A 1 98 ? 5.758 6.983 14.518 1.00 91.81 98 ILE A O 1
ATOM 750 N N . LYS A 1 99 ? 5.684 9.241 14.611 1.00 83.94 99 LYS A N 1
ATOM 751 C CA . LYS A 1 99 ? 5.161 9.352 15.980 1.00 83.94 99 LYS A CA 1
ATOM 752 C C . LYS A 1 99 ? 3.642 9.266 16.018 1.00 83.94 99 LYS A C 1
ATOM 754 O O . LYS A 1 99 ? 3.010 9.801 15.083 1.00 83.94 99 LYS A O 1
#

Sequence (99 aa):
MNKKKANTSTQKTPVPAKPSHTLAALLADVEASGAYPLPPEEREWVDAPAVGRELLVEDLQSAEAIHAYLAHAEATGDVAYIEHAREIAGQAKIRYRIK

Foldseek 3Di:
DDDDDDDPPPPPDPPPPDQDPDPVSVVVVVVVVPCPPPDPVVCCVVPPPCVPPDDALVNQLAPVSLVVQLVVQVVVVDPVSNVVSVVSSVVNCVVNVPD